Protein AF-A0A933ADY0-F1 (afdb_monomer)

Radius of gyration: 24.08 Å; Cα contacts (8 Å, |Δi|>4): 41; chains: 1; bounding box: 52×37×57 Å

pLDDT: mean 76.68, std 15.06, range [37.03, 93.44]

Structure (mmCIF, N/CA/C/O backbone):
data_AF-A0A933ADY0-F1
#
_entry.id   AF-A0A933ADY0-F1
#
loop_
_atom_site.group_PDB
_atom_site.id
_atom_site.type_symbol
_atom_site.label_atom_id
_atom_site.label_alt_id
_atom_site.label_comp_id
_atom_site.label_asym_id
_atom_site.label_entity_id
_atom_site.label_seq_id
_atom_site.pdbx_PDB_ins_code
_atom_site.Cartn_x
_atom_site.Cartn_y
_atom_site.Cartn_z
_atom_site.occupancy
_atom_site.B_iso_or_equiv
_atom_site.auth_seq_id
_atom_site.auth_comp_id
_atom_site.auth_asym_id
_atom_site.auth_atom_id
_atom_site.pdbx_PDB_model_num
ATOM 1 N N . MET A 1 1 ? 10.122 -12.419 -30.060 1.00 37.03 1 MET A N 1
ATOM 2 C CA . MET A 1 1 ? 9.036 -11.497 -30.477 1.00 37.03 1 MET A CA 1
ATOM 3 C C . MET A 1 1 ? 8.048 -11.321 -29.322 1.00 37.03 1 MET A C 1
ATOM 5 O O . MET A 1 1 ? 6.913 -11.754 -29.425 1.00 37.03 1 MET A O 1
ATOM 9 N N . VAL A 1 2 ? 8.481 -10.759 -28.189 1.00 47.88 2 VAL A N 1
ATOM 10 C CA . VAL A 1 2 ? 7.606 -10.457 -27.040 1.00 47.88 2 VAL A CA 1
ATOM 11 C C . VAL A 1 2 ? 8.2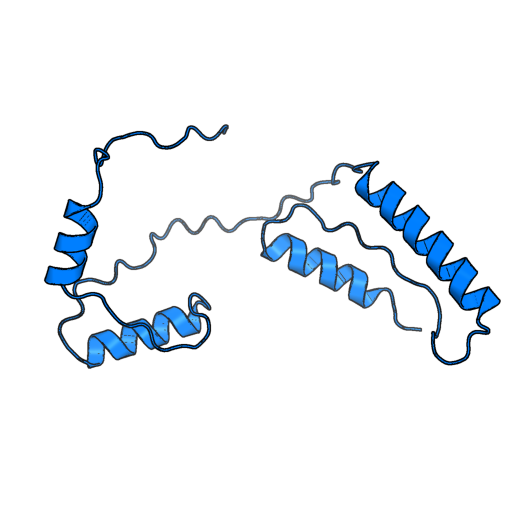38 -9.299 -26.264 1.00 47.88 2 VAL A C 1
ATOM 13 O O . VAL A 1 2 ? 9.201 -9.524 -25.547 1.00 47.88 2 VAL A O 1
ATOM 16 N N . THR A 1 3 ? 7.719 -8.079 -26.408 1.00 55.97 3 THR A N 1
ATOM 17 C CA . THR A 1 3 ? 8.064 -6.932 -25.530 1.00 55.97 3 THR A CA 1
ATOM 18 C C . THR A 1 3 ? 6.913 -5.933 -25.388 1.00 55.97 3 THR A C 1
ATOM 20 O O . THR A 1 3 ? 6.805 -5.250 -24.373 1.00 55.97 3 THR A O 1
ATOM 23 N N . GLU A 1 4 ? 5.990 -5.888 -26.348 1.00 62.16 4 GLU A N 1
ATOM 24 C CA . GLU A 1 4 ? 4.896 -4.911 -26.343 1.00 62.16 4 GLU A CA 1
ATOM 25 C C . GLU A 1 4 ? 3.824 -5.165 -25.274 1.00 62.16 4 GLU A C 1
ATOM 27 O O . GLU A 1 4 ? 3.217 -4.222 -24.768 1.00 62.16 4 GLU A O 1
ATOM 32 N N . THR A 1 5 ? 3.625 -6.422 -24.874 1.00 67.06 5 THR A N 1
ATOM 33 C CA . THR A 1 5 ? 2.595 -6.817 -23.902 1.00 67.06 5 THR A CA 1
ATOM 34 C C . THR A 1 5 ? 2.851 -6.231 -22.511 1.00 67.06 5 THR A C 1
ATOM 36 O O . THR A 1 5 ? 1.913 -5.871 -21.802 1.00 67.06 5 THR A O 1
ATOM 39 N N . PHE A 1 6 ? 4.122 -6.074 -22.122 1.00 73.94 6 PHE A N 1
ATOM 40 C CA . PHE A 1 6 ? 4.493 -5.487 -20.829 1.00 73.94 6 PHE A CA 1
ATOM 41 C C . PHE A 1 6 ? 4.138 -3.997 -20.761 1.00 73.94 6 PHE A C 1
ATOM 43 O O . PHE A 1 6 ? 3.709 -3.493 -19.724 1.00 73.94 6 PHE A O 1
ATOM 50 N N . ARG A 1 7 ? 4.235 -3.293 -21.896 1.00 77.44 7 ARG A N 1
ATOM 51 C CA . ARG A 1 7 ? 3.840 -1.885 -22.001 1.00 77.44 7 ARG A CA 1
ATOM 52 C C . ARG A 1 7 ? 2.345 -1.707 -21.732 1.00 77.44 7 ARG A C 1
ATOM 54 O O . ARG A 1 7 ? 1.954 -0.798 -21.004 1.00 77.44 7 ARG A O 1
ATOM 61 N N . GLU A 1 8 ? 1.506 -2.584 -22.279 1.00 76.69 8 GLU A N 1
ATOM 62 C CA . GLU A 1 8 ? 0.057 -2.546 -22.040 1.00 76.69 8 GLU A CA 1
ATOM 63 C C . GLU A 1 8 ? -0.308 -2.866 -20.584 1.00 76.69 8 GLU A C 1
ATOM 65 O O . GLU A 1 8 ? -1.189 -2.219 -20.005 1.00 76.69 8 GLU A O 1
ATOM 70 N N . GLN A 1 9 ? 0.404 -3.808 -19.960 1.00 78.12 9 GLN A N 1
ATOM 71 C CA . GLN A 1 9 ? 0.236 -4.128 -18.541 1.00 78.12 9 GLN A CA 1
ATOM 72 C C . GLN A 1 9 ? 0.617 -2.951 -17.640 1.00 78.12 9 GLN A C 1
ATOM 74 O O . GLN A 1 9 ? -0.167 -2.585 -16.765 1.00 78.12 9 GLN A O 1
ATOM 79 N N . ALA A 1 10 ? 1.761 -2.307 -17.886 1.00 77.56 10 ALA A N 1
ATOM 80 C CA . ALA A 1 10 ? 2.205 -1.148 -17.115 1.00 77.56 10 ALA A CA 1
ATOM 81 C C . ALA A 1 10 ? 1.171 -0.008 -17.144 1.00 77.56 10 ALA A C 1
ATOM 83 O O . ALA A 1 10 ? 0.854 0.583 -16.108 1.00 77.56 10 ALA A O 1
ATOM 84 N N . TYR A 1 11 ? 0.559 0.257 -18.304 1.00 78.44 11 TYR A N 1
ATOM 85 C CA . TYR A 1 11 ? -0.515 1.251 -18.413 1.00 78.44 11 TYR A CA 1
ATOM 86 C C . TYR A 1 11 ? -1.800 0.829 -17.703 1.00 78.44 11 TYR A C 1
ATOM 88 O O . TYR A 1 11 ? -2.445 1.658 -17.059 1.00 78.44 11 TYR A O 1
ATOM 96 N N . THR A 1 12 ? -2.165 -0.449 -17.793 1.00 77.38 12 THR A N 1
ATOM 97 C CA . THR A 1 12 ? -3.356 -0.983 -17.125 1.00 77.38 12 THR A CA 1
ATOM 98 C C . THR A 1 12 ? -3.228 -0.882 -15.605 1.00 77.38 12 THR A C 1
ATOM 100 O O . THR A 1 12 ? -4.153 -0.405 -14.950 1.00 77.38 12 THR A O 1
ATOM 103 N N . ILE A 1 13 ? -2.070 -1.256 -15.053 1.00 79.12 13 ILE A N 1
ATOM 104 C CA . ILE A 1 13 ? -1.782 -1.169 -13.617 1.00 79.12 13 ILE A CA 1
ATOM 105 C C . ILE A 1 13 ? -1.766 0.290 -13.162 1.00 79.12 13 ILE A C 1
ATOM 107 O O . ILE A 1 13 ? -2.446 0.610 -12.193 1.00 79.12 13 ILE A O 1
ATOM 111 N N . SER A 1 14 ? -1.068 1.176 -13.886 1.00 74.50 14 SER A N 1
ATOM 112 C CA . SER A 1 14 ? -1.006 2.615 -13.570 1.00 74.50 14 SER A CA 1
ATOM 113 C C . SER A 1 14 ? -2.398 3.215 -13.376 1.00 74.50 14 SER A C 1
ATOM 115 O O . SER A 1 14 ? -2.657 3.888 -12.382 1.00 74.50 14 SER A O 1
ATOM 117 N N . ARG A 1 15 ? -3.315 2.898 -14.297 1.00 71.75 15 ARG A N 1
ATOM 118 C CA . ARG A 1 15 ? -4.705 3.352 -14.238 1.00 71.75 15 ARG A CA 1
ATOM 119 C C . ARG A 1 15 ? -5.441 2.808 -13.011 1.00 71.75 15 ARG A C 1
ATOM 121 O O . ARG A 1 15 ? -6.163 3.561 -12.370 1.00 71.75 15 ARG A O 1
ATOM 128 N N . ASN A 1 16 ? -5.258 1.530 -12.679 1.00 70.31 16 ASN A N 1
ATOM 129 C CA . ASN A 1 16 ? -5.934 0.901 -11.539 1.00 70.31 16 ASN A CA 1
ATOM 130 C C . ASN A 1 16 ? -5.479 1.475 -10.186 1.00 70.31 16 ASN A C 1
ATOM 132 O O . ASN A 1 16 ? -6.260 1.472 -9.242 1.00 70.31 16 ASN A O 1
ATOM 136 N N . VAL A 1 17 ? -4.249 1.991 -10.090 1.00 76.94 17 VAL A N 1
ATOM 137 C CA . VAL A 1 17 ? -3.715 2.622 -8.867 1.00 76.94 17 VAL A CA 1
ATOM 138 C C . VAL A 1 17 ? -3.871 4.150 -8.845 1.00 76.94 17 VAL A C 1
ATOM 140 O O . VAL A 1 17 ? -3.266 4.818 -8.012 1.00 76.94 17 VAL A O 1
ATOM 143 N N . GLY A 1 18 ? -4.663 4.724 -9.760 1.00 70.06 18 GLY A N 1
ATOM 144 C CA . GLY A 1 18 ? -4.950 6.164 -9.792 1.00 70.06 18 GLY A CA 1
ATOM 145 C C . GLY A 1 18 ? -3.819 7.041 -10.343 1.00 70.06 18 GLY A C 1
ATOM 146 O O . GLY A 1 18 ? -3.865 8.261 -10.210 1.00 70.06 18 GLY A O 1
ATOM 147 N N . VAL A 1 19 ? -2.805 6.453 -10.985 1.00 72.94 19 VAL A N 1
ATOM 148 C CA . VAL A 1 19 ? -1.728 7.195 -11.65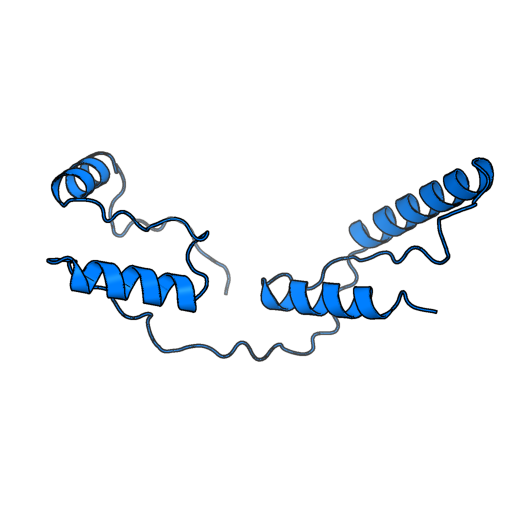2 1.00 72.94 19 VAL A CA 1
ATOM 149 C C . VAL A 1 19 ? -2.120 7.428 -13.111 1.00 72.94 19 VAL A C 1
ATOM 151 O O . VAL A 1 19 ? -2.352 6.477 -13.856 1.00 72.94 19 VAL A O 1
ATOM 154 N N . ALA A 1 20 ? -2.159 8.696 -13.541 1.00 62.47 20 ALA A N 1
ATOM 155 C CA . ALA A 1 20 ? -2.664 9.098 -14.860 1.00 62.47 20 ALA A CA 1
ATOM 156 C C . ALA A 1 20 ? -2.050 8.296 -16.029 1.00 62.47 20 ALA A C 1
ATOM 158 O O . ALA A 1 20 ? -2.779 7.857 -16.919 1.00 62.47 20 ALA A O 1
ATOM 159 N N . ARG A 1 21 ? -0.723 8.076 -16.012 1.00 68.62 21 ARG A N 1
ATOM 160 C CA . ARG A 1 21 ? 0.014 7.120 -16.865 1.00 68.62 21 ARG A CA 1
ATOM 161 C C . ARG A 1 21 ? 1.485 7.041 -16.427 1.00 68.62 21 ARG A C 1
ATOM 163 O O . ARG A 1 21 ? 2.116 8.085 -16.289 1.00 68.62 21 ARG A O 1
ATOM 170 N N . GLN A 1 22 ? 2.059 5.846 -16.263 1.00 74.38 22 GLN A N 1
ATOM 171 C CA . GLN A 1 22 ? 3.516 5.698 -16.109 1.00 74.38 22 GLN A CA 1
ATOM 172 C C . GLN A 1 22 ? 4.257 5.990 -17.423 1.00 74.38 22 GLN A C 1
ATOM 174 O O . GLN A 1 22 ? 3.806 5.594 -18.501 1.00 74.38 22 GLN A O 1
ATOM 179 N N . GLN A 1 23 ? 5.417 6.644 -17.326 1.00 75.81 23 GLN A N 1
ATOM 180 C CA . GLN A 1 23 ? 6.365 6.770 -18.435 1.00 75.81 23 GLN A CA 1
ATOM 181 C C . GLN A 1 23 ? 7.173 5.473 -18.525 1.00 75.81 23 GLN A C 1
ATOM 183 O O . GLN A 1 23 ? 7.851 5.098 -17.573 1.00 75.81 23 GLN A O 1
ATOM 188 N N . VAL A 1 24 ? 7.050 4.759 -19.644 1.00 77.69 24 VAL A N 1
ATOM 189 C CA . VAL A 1 24 ? 7.657 3.435 -19.840 1.00 77.69 24 VAL A CA 1
ATOM 190 C C . VAL A 1 24 ? 8.541 3.488 -21.074 1.00 77.69 24 VAL A C 1
ATOM 192 O O . VAL A 1 24 ? 8.055 3.810 -22.158 1.00 77.69 24 VAL A O 1
ATOM 195 N N . VAL A 1 25 ? 9.810 3.121 -20.910 1.00 79.75 25 VAL A N 1
ATOM 196 C CA . VAL A 1 25 ? 10.755 2.897 -22.007 1.00 79.75 25 VAL A CA 1
ATOM 197 C C . VAL A 1 25 ? 10.930 1.391 -22.160 1.00 79.75 25 VAL A C 1
ATOM 199 O O . VAL A 1 25 ? 11.236 0.693 -21.195 1.00 79.75 25 VAL A O 1
ATOM 202 N N . VAL A 1 26 ? 10.670 0.877 -23.361 1.00 80.50 26 VAL A N 1
ATOM 203 C CA . VAL A 1 26 ? 10.806 -0.550 -23.675 1.00 80.50 26 VAL A CA 1
ATOM 204 C C . VAL A 1 26 ? 12.178 -0.759 -24.291 1.00 80.50 26 VAL A C 1
ATOM 206 O O . VAL A 1 26 ? 12.472 -0.182 -25.335 1.00 80.50 26 VAL A O 1
ATOM 209 N N . LEU A 1 27 ? 13.008 -1.579 -23.649 1.00 76.50 27 LEU A N 1
ATOM 210 C CA . LEU A 1 27 ? 14.315 -1.939 -24.184 1.00 76.50 27 LEU A CA 1
ATOM 211 C C . LEU A 1 27 ? 14.129 -2.991 -25.294 1.00 76.50 27 LEU A C 1
ATOM 213 O O . LEU A 1 27 ?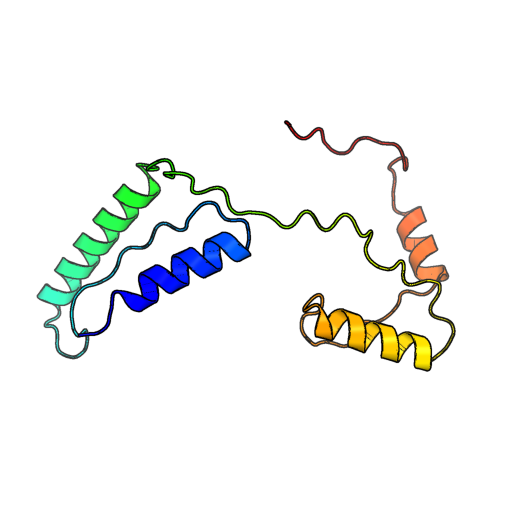 13.595 -4.067 -25.013 1.00 76.50 27 LEU A O 1
ATOM 217 N N . PRO A 1 28 ? 14.518 -2.709 -26.548 1.00 68.81 28 PRO A N 1
ATOM 218 C CA . PRO A 1 28 ? 14.370 -3.669 -27.629 1.00 68.81 28 PRO A CA 1
ATOM 219 C C . PRO A 1 28 ? 15.526 -4.681 -27.627 1.00 68.81 28 PRO A C 1
ATOM 221 O O . PRO A 1 28 ? 16.691 -4.301 -27.539 1.00 68.81 28 PRO A O 1
ATOM 224 N N . GLY A 1 29 ? 15.200 -5.962 -27.810 1.00 68.81 29 GLY A N 1
ATOM 225 C CA . GLY A 1 29 ? 16.168 -7.028 -28.090 1.00 68.81 29 GLY A CA 1
ATOM 226 C C . GLY A 1 29 ? 16.371 -8.040 -26.962 1.00 68.81 29 GLY A C 1
ATOM 227 O O . GLY A 1 29 ? 15.916 -7.860 -25.834 1.00 68.81 29 GLY A O 1
ATOM 228 N N . ASP A 1 30 ? 17.056 -9.132 -27.299 1.00 67.12 30 ASP A N 1
ATOM 229 C CA . ASP A 1 30 ? 17.417 -10.187 -26.357 1.00 67.12 30 ASP A CA 1
ATOM 230 C C . ASP A 1 30 ? 18.733 -9.795 -25.666 1.00 67.12 30 ASP A C 1
ATOM 232 O O . ASP A 1 30 ? 19.794 -9.783 -26.284 1.00 67.12 30 ASP A O 1
ATOM 236 N N . PHE A 1 31 ? 18.646 -9.442 -24.380 1.00 65.69 31 PHE A N 1
ATOM 237 C CA . PHE A 1 31 ? 19.779 -9.052 -23.534 1.00 65.69 31 PHE A CA 1
ATOM 238 C C . PHE A 1 31 ? 20.872 -10.119 -23.320 1.00 65.69 31 PHE A C 1
ATOM 240 O O . PHE A 1 31 ? 22.036 -9.733 -23.160 1.00 65.69 31 PHE A O 1
ATOM 247 N N . PRO A 1 32 ? 20.587 -11.441 -23.262 1.00 58.66 32 PRO A N 1
ATOM 248 C CA . PRO A 1 32 ? 21.681 -12.389 -23.134 1.00 58.66 32 PRO A CA 1
ATOM 249 C C . PRO A 1 32 ? 22.531 -12.290 -24.409 1.00 58.66 32 PRO A C 1
ATOM 251 O O . PRO A 1 32 ? 21.990 -12.321 -25.506 1.00 58.66 32 PRO A O 1
ATOM 254 N N . TYR A 1 33 ? 23.852 -12.165 -24.258 1.00 77.12 33 TYR A N 1
ATOM 255 C CA . TYR A 1 33 ? 24.872 -12.172 -25.327 1.00 77.12 33 TYR A CA 1
ATOM 256 C C . TYR A 1 33 ? 25.290 -10.834 -25.968 1.00 77.12 33 TYR A C 1
ATOM 258 O O . TYR A 1 33 ? 26.054 -10.862 -26.935 1.00 77.12 33 TYR A O 1
ATOM 266 N N . TRP A 1 34 ? 24.903 -9.667 -25.445 1.00 82.50 34 TRP A N 1
ATOM 267 C CA . TRP A 1 34 ? 25.473 -8.404 -25.944 1.00 82.50 34 TRP A CA 1
ATOM 268 C C . TRP A 1 34 ? 26.939 -8.208 -25.515 1.00 82.50 34 TRP A C 1
ATOM 270 O O . TRP A 1 34 ? 27.257 -8.379 -24.334 1.00 82.50 34 TRP A O 1
ATOM 280 N N . PRO A 1 35 ? 27.841 -7.798 -26.430 1.00 89.19 35 PRO A N 1
ATOM 281 C CA . PRO A 1 35 ? 29.148 -7.258 -26.066 1.00 89.19 35 PRO A CA 1
ATOM 282 C C . PRO A 1 35 ? 29.007 -6.036 -25.146 1.00 89.19 35 PRO A C 1
ATOM 284 O O . PRO A 1 35 ? 28.050 -5.270 -25.270 1.00 89.19 35 PRO A O 1
ATOM 287 N N . GLU A 1 36 ? 29.977 -5.813 -24.252 1.00 86.00 36 GLU A N 1
ATOM 288 C CA . GLU A 1 36 ? 29.907 -4.735 -23.247 1.00 86.00 36 GLU A CA 1
ATOM 289 C C . GLU A 1 36 ? 29.692 -3.350 -23.877 1.00 86.00 36 GLU A C 1
ATOM 291 O O . GLU A 1 36 ? 28.894 -2.556 -23.383 1.00 86.00 36 GLU A O 1
ATOM 296 N N . GLU A 1 37 ? 30.364 -3.073 -24.995 1.00 88.81 37 GLU A N 1
ATOM 297 C CA . GLU A 1 37 ? 30.235 -1.809 -25.723 1.00 88.81 37 GLU A CA 1
ATOM 298 C C . GLU A 1 37 ? 28.800 -1.583 -26.222 1.00 88.81 37 GLU A C 1
ATOM 300 O O . GLU A 1 37 ? 28.236 -0.503 -26.040 1.00 88.81 37 GLU A O 1
ATOM 305 N N . GLN A 1 38 ? 28.172 -2.630 -26.763 1.00 84.31 38 GLN A N 1
ATOM 306 C CA . GLN A 1 38 ? 26.785 -2.582 -27.217 1.00 84.31 38 GLN A CA 1
ATOM 307 C C . GLN A 1 38 ? 25.829 -2.383 -26.037 1.00 84.31 38 GLN A C 1
ATOM 309 O O . GLN A 1 38 ? 24.954 -1.521 -26.095 1.00 84.31 38 GLN A O 1
ATOM 314 N N . ALA A 1 39 ? 26.017 -3.125 -24.942 1.00 85.62 39 ALA A N 1
ATOM 315 C CA . ALA A 1 39 ? 25.193 -2.983 -23.744 1.00 85.62 39 ALA A CA 1
ATOM 316 C C . ALA A 1 39 ? 25.295 -1.575 -23.137 1.00 85.62 39 ALA A C 1
ATOM 318 O O . ALA A 1 39 ? 24.285 -0.995 -22.734 1.00 85.62 39 ALA A O 1
ATOM 319 N N . ARG A 1 40 ? 26.500 -0.994 -23.118 1.00 87.50 40 ARG A N 1
ATOM 320 C CA . ARG A 1 40 ? 26.752 0.361 -22.618 1.00 87.50 40 ARG A CA 1
ATOM 321 C C . ARG A 1 40 ? 26.087 1.426 -23.486 1.00 87.50 40 ARG A C 1
ATOM 323 O O . ARG A 1 40 ? 25.451 2.323 -22.935 1.00 87.50 40 ARG A O 1
ATOM 330 N N . ALA A 1 41 ? 26.181 1.302 -24.809 1.00 87.94 41 ALA A N 1
ATOM 331 C CA . ALA A 1 41 ? 25.526 2.217 -25.742 1.00 87.94 41 ALA A CA 1
ATOM 332 C C . ALA A 1 41 ? 23.994 2.180 -25.591 1.00 87.94 41 ALA A C 1
ATOM 334 O O . ALA A 1 41 ? 23.347 3.224 -25.510 1.00 87.94 41 ALA A O 1
ATOM 335 N N . TYR A 1 42 ? 23.414 0.983 -25.462 1.00 85.31 42 TYR A N 1
ATOM 336 C CA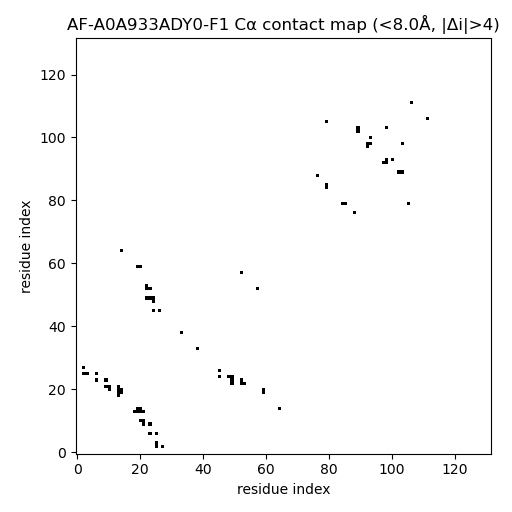 . TYR A 1 42 ? 21.977 0.823 -25.227 1.00 85.31 42 TYR A CA 1
ATOM 337 C C . TYR A 1 42 ? 21.530 1.362 -23.866 1.00 85.31 42 TYR A C 1
ATOM 339 O O . TYR A 1 42 ? 20.463 1.965 -23.773 1.00 85.31 42 TYR A O 1
ATOM 347 N N . ALA A 1 43 ? 22.332 1.177 -22.815 1.00 87.00 43 ALA A N 1
ATOM 348 C CA . ALA A 1 43 ? 22.038 1.738 -21.501 1.00 87.00 43 ALA A CA 1
ATOM 349 C C . ALA A 1 43 ? 22.047 3.274 -21.526 1.00 87.00 43 ALA A C 1
ATOM 351 O O . ALA A 1 43 ? 21.155 3.894 -20.953 1.00 87.00 43 ALA A O 1
ATOM 352 N N . GLN A 1 44 ? 23.013 3.888 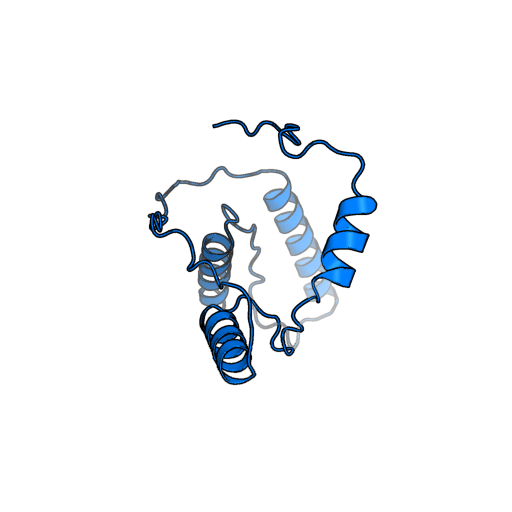-22.218 1.00 90.69 44 GLN A N 1
ATOM 353 C CA . GLN A 1 44 ? 23.053 5.342 -22.398 1.00 90.69 44 GLN A CA 1
ATOM 354 C C . GLN A 1 44 ? 21.819 5.851 -23.140 1.00 90.69 44 GLN A C 1
ATOM 356 O O . GLN A 1 44 ? 21.139 6.742 -22.636 1.00 90.69 44 GLN A O 1
ATOM 361 N N . TRP A 1 45 ? 21.467 5.220 -24.262 1.00 91.44 45 TRP A N 1
ATOM 362 C CA . TRP A 1 45 ? 20.245 5.547 -24.997 1.00 91.44 45 TRP A CA 1
ATOM 363 C C . TRP A 1 45 ? 18.984 5.420 -24.124 1.00 91.44 45 TRP A C 1
ATOM 365 O O . TRP A 1 45 ? 18.151 6.323 -24.103 1.00 91.44 45 TRP A O 1
ATOM 375 N N . ALA A 1 46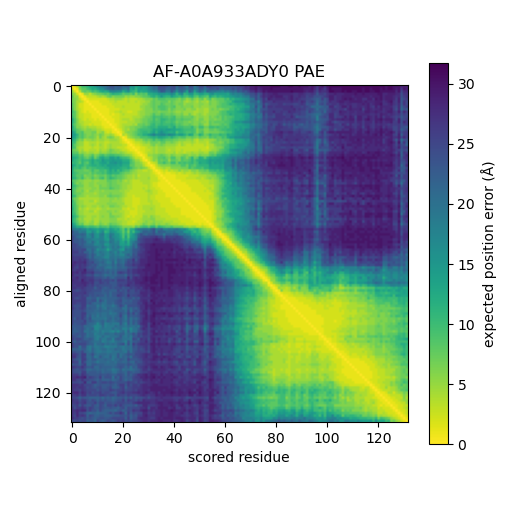 ? 18.850 4.333 -23.356 1.00 87.75 46 ALA A N 1
ATOM 376 C CA . ALA A 1 46 ? 17.687 4.120 -22.496 1.00 87.75 46 ALA A CA 1
ATOM 377 C C . ALA A 1 46 ? 17.567 5.199 -21.407 1.00 87.75 46 ALA A C 1
ATOM 379 O O . ALA A 1 46 ? 16.462 5.641 -21.094 1.00 87.75 46 ALA A O 1
ATOM 380 N N . VAL A 1 47 ? 18.693 5.643 -20.838 1.00 90.38 47 VAL A N 1
ATOM 381 C CA . VAL A 1 47 ? 18.725 6.739 -19.857 1.00 90.38 47 VAL A CA 1
ATOM 382 C C . VAL A 1 47 ? 18.323 8.071 -20.494 1.00 90.38 47 VAL A C 1
ATOM 384 O O . VAL A 1 47 ? 17.582 8.838 -19.876 1.00 90.38 47 VAL A O 1
ATOM 387 N N . GLU A 1 48 ? 18.766 8.350 -21.718 1.00 89.81 48 GLU A N 1
ATOM 388 C CA . GLU A 1 48 ? 18.360 9.548 -22.460 1.00 89.81 48 GLU A CA 1
ATOM 389 C C . GLU A 1 48 ? 16.856 9.544 -22.766 1.00 89.81 48 GLU A C 1
ATOM 391 O O . GLU A 1 48 ? 16.175 10.530 -22.478 1.00 89.81 48 GLU A O 1
ATOM 396 N N . GLU A 1 49 ? 16.314 8.425 -23.251 1.00 85.31 49 GLU A N 1
ATOM 397 C CA . GLU A 1 49 ? 14.874 8.251 -23.489 1.00 85.31 49 GLU A CA 1
ATOM 398 C C . GLU A 1 49 ? 14.055 8.403 -22.202 1.00 85.31 49 GLU A C 1
ATOM 400 O O . GLU A 1 49 ? 13.054 9.120 -22.178 1.00 85.31 49 GLU A O 1
ATOM 405 N N . LEU A 1 50 ? 14.500 7.794 -21.096 1.00 86.25 50 LEU A N 1
ATOM 406 C CA . LEU A 1 50 ? 13.855 7.951 -19.789 1.00 86.25 50 LEU A CA 1
ATOM 407 C C . LEU A 1 50 ? 13.868 9.413 -19.338 1.00 86.25 50 LEU A C 1
ATOM 409 O O . LEU A 1 50 ? 12.856 9.921 -18.860 1.00 86.25 50 LEU A O 1
ATOM 413 N N . THR A 1 51 ? 14.993 10.104 -19.517 1.00 88.81 51 THR A N 1
ATOM 414 C CA . THR A 1 51 ? 15.130 11.518 -19.151 1.00 88.81 51 THR A CA 1
ATOM 415 C C . THR A 1 51 ? 14.172 12.376 -19.970 1.00 88.81 51 THR A C 1
ATOM 417 O O . THR A 1 51 ? 13.474 13.217 -19.405 1.00 88.81 51 THR A O 1
ATOM 420 N N . GLN A 1 52 ? 14.061 12.142 -21.280 1.00 85.12 52 GLN A N 1
ATOM 421 C CA . GLN A 1 52 ? 13.111 12.858 -22.135 1.00 85.12 52 GLN A CA 1
ATOM 422 C C . GLN A 1 52 ? 11.660 12.562 -21.749 1.00 85.12 52 GLN A C 1
ATOM 424 O O . GLN A 1 52 ? 10.874 13.494 -21.593 1.00 85.12 52 GLN A O 1
ATOM 429 N N . ALA A 1 53 ? 11.309 11.297 -21.516 1.00 80.38 53 ALA A N 1
ATOM 430 C CA . ALA A 1 53 ? 9.957 10.904 -21.129 1.00 80.38 53 ALA A CA 1
ATOM 431 C C . ALA A 1 53 ? 9.531 11.492 -19.771 1.00 80.38 53 ALA A C 1
ATOM 433 O O . ALA A 1 53 ? 8.372 11.867 -19.592 1.00 80.38 53 ALA A O 1
ATOM 434 N N . LEU A 1 54 ? 10.463 11.599 -18.817 1.00 81.94 54 LEU A N 1
ATOM 435 C CA . LEU A 1 54 ? 10.212 12.191 -17.500 1.00 81.94 54 LEU A CA 1
ATOM 436 C C . LEU A 1 54 ? 10.156 13.725 -17.528 1.00 81.94 54 LEU A C 1
ATOM 438 O O . LEU A 1 54 ? 9.456 14.318 -16.710 1.00 81.94 54 LEU A O 1
ATOM 442 N N . THR A 1 55 ? 10.880 14.372 -18.445 1.00 85.38 55 THR A N 1
ATOM 443 C CA . THR A 1 55 ? 10.981 15.843 -18.504 1.00 85.38 55 THR A CA 1
ATOM 444 C C . THR A 1 55 ? 9.969 16.479 -19.449 1.00 85.38 55 THR A C 1
ATOM 446 O O . THR A 1 55 ? 9.456 17.561 -19.171 1.00 85.38 55 THR A O 1
ATOM 449 N N . GLN A 1 56 ? 9.631 15.807 -20.546 1.00 73.69 56 GLN A N 1
ATOM 450 C CA . GLN A 1 56 ? 8.624 16.244 -21.503 1.00 73.69 56 GLN A CA 1
ATOM 451 C C . GLN A 1 56 ? 7.329 15.483 -21.227 1.00 73.69 56 GLN A C 1
ATOM 453 O O . GLN A 1 56 ? 6.964 14.563 -21.959 1.00 73.69 56 GLN A O 1
ATOM 458 N N . MET A 1 57 ? 6.635 15.856 -20.142 1.00 59.50 57 MET A N 1
ATOM 459 C CA . MET A 1 57 ? 5.306 15.323 -19.825 1.00 59.50 57 MET A CA 1
ATOM 460 C C . MET A 1 57 ? 4.390 15.483 -21.042 1.00 59.50 57 MET A C 1
ATOM 462 O O . MET A 1 57 ? 3.867 16.564 -21.310 1.00 59.50 57 MET A O 1
ATOM 466 N N . LYS A 1 58 ? 4.178 14.398 -21.787 1.00 58.69 58 LYS A N 1
ATOM 467 C CA . LYS A 1 58 ? 3.179 14.355 -22.850 1.00 58.69 58 LYS A CA 1
ATOM 468 C C . LYS A 1 58 ? 1.815 14.216 -22.164 1.00 58.69 58 LYS A C 1
ATOM 470 O O . LYS A 1 58 ? 1.592 13.187 -21.519 1.00 58.69 58 LYS A O 1
ATOM 475 N N . PRO A 1 59 ? 0.927 15.227 -22.226 1.00 52.12 59 PRO A N 1
ATOM 476 C CA . PRO A 1 59 ? -0.364 15.140 -21.561 1.00 52.12 59 PRO A CA 1
ATOM 477 C C . PRO A 1 59 ? -1.167 13.967 -22.144 1.00 52.12 59 PRO A C 1
ATOM 479 O O . PRO A 1 59 ? -1.028 13.650 -23.333 1.00 52.12 59 PRO A O 1
ATOM 482 N N . PRO A 1 60 ? -1.974 13.278 -21.323 1.00 54.12 60 PRO A N 1
ATOM 483 C CA . PRO A 1 60 ? -2.692 12.105 -21.779 1.00 54.12 60 PRO A CA 1
ATOM 484 C C . PRO A 1 60 ? -3.755 12.507 -22.805 1.00 54.12 60 PRO A C 1
ATOM 486 O O . PRO A 1 60 ? -4.471 13.487 -22.624 1.00 54.12 60 PRO A O 1
ATOM 489 N N . VAL A 1 61 ? -3.919 11.703 -23.860 1.00 52.62 61 VAL A N 1
ATOM 490 C CA . VAL A 1 61 ? -5.203 11.653 -24.568 1.00 52.62 61 VAL A CA 1
ATOM 491 C C . VAL A 1 61 ? -6.135 10.870 -23.654 1.00 52.62 61 VAL A C 1
ATOM 493 O O . VAL A 1 61 ? -6.088 9.638 -23.603 1.00 52.62 61 VAL A O 1
ATOM 496 N N . GLU A 1 62 ? -6.904 11.599 -22.855 1.00 48.69 62 GLU A N 1
ATOM 497 C CA . GLU A 1 62 ? -7.869 11.030 -21.928 1.00 48.69 62 GLU A CA 1
ATOM 498 C C . GLU A 1 62 ? -8.889 10.180 -22.691 1.00 48.69 62 GLU A C 1
ATOM 500 O O . GLU A 1 62 ? -9.738 10.680 -23.428 1.00 48.69 62 GLU A O 1
ATOM 505 N N . LYS A 1 63 ? -8.863 8.868 -22.468 1.00 48.72 63 LYS A N 1
ATOM 506 C CA . LYS A 1 63 ? -10.113 8.117 -22.449 1.00 48.72 63 LYS A CA 1
ATOM 507 C C . LYS A 1 63 ? -10.522 8.074 -20.993 1.00 48.72 63 LYS A C 1
ATOM 509 O O . LYS A 1 63 ? -9.861 7.386 -20.217 1.00 48.72 63 LYS A O 1
ATOM 514 N N . LYS A 1 64 ? -11.554 8.855 -20.644 1.00 39.69 64 LYS A N 1
ATOM 515 C CA . LYS A 1 64 ? -12.172 8.865 -19.313 1.00 39.69 64 LYS A CA 1
ATOM 516 C C . LYS A 1 64 ? -12.264 7.430 -18.810 1.00 39.69 64 LYS A C 1
ATOM 518 O O . LYS A 1 64 ? -13.000 6.618 -19.371 1.00 39.69 64 LYS A O 1
ATOM 523 N N . ALA A 1 65 ? -11.477 7.120 -17.785 1.00 45.84 65 ALA A N 1
ATOM 524 C CA . ALA A 1 65 ? -11.747 5.951 -16.984 1.00 45.84 65 ALA A CA 1
ATOM 525 C C . ALA A 1 65 ? -13.120 6.200 -16.362 1.00 45.84 65 ALA A C 1
ATOM 527 O O . ALA A 1 65 ? -13.331 7.220 -15.706 1.00 45.84 65 ALA A O 1
ATOM 528 N N . VAL A 1 66 ? -14.065 5.305 -16.633 1.00 40.06 66 VAL A N 1
ATOM 529 C CA . VAL A 1 66 ? -15.275 5.212 -15.828 1.00 40.06 66 VAL A CA 1
ATOM 530 C C . VAL A 1 66 ? -14.788 4.714 -14.475 1.00 40.06 66 VAL A C 1
ATOM 532 O O . VAL A 1 66 ? -14.566 3.523 -14.284 1.00 40.06 66 VAL A O 1
ATOM 535 N N . VAL A 1 67 ? -14.479 5.652 -13.584 1.00 44.66 67 VAL A N 1
ATOM 536 C CA . VAL A 1 67 ? -14.402 5.357 -12.162 1.00 44.66 67 VAL A CA 1
ATOM 537 C C . VAL A 1 67 ? -15.839 5.026 -11.796 1.00 44.66 67 VAL A C 1
ATOM 539 O O . VAL A 1 67 ? -16.700 5.902 -11.854 1.00 44.66 67 VAL A O 1
ATOM 542 N N . GLU A 1 68 ? -16.125 3.751 -11.543 1.00 45.62 68 GLU A N 1
ATOM 543 C CA . GLU A 1 68 ? -17.384 3.377 -10.913 1.00 45.62 68 GLU A CA 1
ATOM 544 C C . GLU A 1 68 ? -17.392 4.050 -9.544 1.00 45.62 68 GLU A C 1
ATOM 546 O O . GLU A 1 68 ? -16.714 3.629 -8.604 1.00 45.62 68 GLU A O 1
ATOM 551 N N . GLU A 1 69 ? -18.091 5.179 -9.478 1.00 41.69 69 GLU A N 1
ATOM 552 C CA . GLU A 1 69 ? -18.333 5.924 -8.261 1.00 41.69 69 GLU A CA 1
ATOM 553 C C . GLU A 1 69 ? -19.150 5.008 -7.353 1.00 41.69 69 GLU A C 1
ATOM 555 O O . GLU A 1 69 ? -20.368 4.886 -7.469 1.00 41.69 69 GLU A O 1
ATOM 560 N N . THR A 1 70 ? -18.449 4.266 -6.498 1.00 41.59 70 THR A N 1
ATOM 561 C CA . THR A 1 70 ? -19.088 3.390 -5.526 1.00 41.59 70 THR A CA 1
ATOM 562 C C . THR A 1 70 ? -19.729 4.310 -4.493 1.00 41.59 70 THR A C 1
ATOM 564 O O . THR A 1 70 ? -19.075 4.772 -3.564 1.00 41.59 70 THR A O 1
ATOM 567 N N . THR A 1 71 ? -21.006 4.645 -4.698 1.00 46.78 71 THR A N 1
ATOM 568 C CA . THR A 1 71 ? -21.800 5.498 -3.793 1.00 46.78 71 THR A CA 1
ATOM 569 C C . THR A 1 71 ? -22.101 4.792 -2.467 1.00 46.78 71 THR A C 1
ATOM 571 O O . THR A 1 71 ? -22.589 5.402 -1.515 1.00 46.78 71 THR A O 1
ATOM 574 N N . GLU A 1 72 ? -21.818 3.494 -2.385 1.00 50.88 72 GLU A N 1
ATOM 575 C CA . GLU A 1 72 ? -21.976 2.722 -1.166 1.00 50.88 72 GLU A CA 1
ATOM 576 C C . GLU A 1 72 ? -20.849 3.064 -0.193 1.00 50.88 72 GLU A C 1
ATOM 578 O O . GLU A 1 72 ? -19.685 2.713 -0.395 1.00 50.88 72 GLU A O 1
ATOM 583 N N . LEU A 1 73 ? -21.217 3.757 0.889 1.00 51.31 73 LEU A N 1
ATOM 584 C CA . LEU A 1 73 ? -20.349 3.903 2.049 1.00 51.31 73 LEU A CA 1
ATOM 585 C C . LEU A 1 73 ? -19.825 2.513 2.432 1.00 51.31 73 LEU A C 1
ATOM 587 O O . LEU A 1 73 ? -20.633 1.584 2.551 1.00 51.31 73 LEU A O 1
ATOM 591 N N . PRO A 1 74 ? -18.505 2.353 2.649 1.00 56.09 74 PRO A N 1
ATOM 592 C CA . PRO A 1 74 ? -17.971 1.076 3.077 1.00 56.09 74 PRO A CA 1
ATOM 593 C C . PRO A 1 74 ? -18.716 0.637 4.342 1.00 56.09 74 PRO A C 1
ATOM 595 O O . PRO A 1 74 ? -19.045 1.486 5.184 1.00 56.09 74 PRO A O 1
ATOM 598 N N . PRO A 1 75 ? -19.021 -0.664 4.478 1.00 60.50 75 PRO A N 1
ATOM 599 C CA . PRO A 1 75 ? -19.750 -1.163 5.630 1.00 60.50 75 PRO A CA 1
ATOM 600 C C . PRO A 1 75 ? -19.033 -0.703 6.899 1.00 60.50 75 PRO A C 1
ATOM 602 O O . PRO A 1 75 ? -17.855 -0.999 7.110 1.00 60.50 75 PRO A O 1
ATOM 605 N N . ARG A 1 76 ? -19.737 0.069 7.734 1.00 60.53 76 ARG A N 1
ATOM 606 C CA . ARG A 1 76 ? -19.225 0.461 9.045 1.00 60.53 76 ARG A CA 1
ATOM 607 C C . ARG A 1 76 ? -19.167 -0.797 9.895 1.00 60.53 76 ARG A C 1
ATOM 609 O O . ARG A 1 76 ? -20.191 -1.264 10.387 1.00 60.53 76 ARG A O 1
ATOM 616 N N . VAL A 1 77 ? -17.971 -1.353 10.038 1.00 60.75 77 VAL A N 1
ATOM 617 C CA . VAL A 1 77 ? -17.711 -2.400 11.019 1.00 60.75 77 VAL A CA 1
ATOM 618 C C . VAL A 1 77 ? -17.944 -1.774 12.395 1.00 60.75 77 VAL A C 1
ATOM 620 O O . VAL A 1 77 ? -17.269 -0.814 12.765 1.00 60.75 77 VAL A O 1
ATOM 623 N N . GLY A 1 78 ? -18.975 -2.248 13.096 1.00 65.50 78 GLY A N 1
ATOM 624 C CA . GLY A 1 78 ? -19.303 -1.809 14.451 1.00 65.50 78 GLY A CA 1
ATOM 625 C C . GLY A 1 78 ? -18.263 -2.265 15.478 1.00 65.50 78 GLY A C 1
ATOM 626 O O . GLY A 1 78 ? -17.179 -2.734 15.133 1.00 65.50 78 GLY A O 1
ATOM 627 N N . LEU A 1 79 ? -18.599 -2.140 16.762 1.00 64.38 79 LEU A N 1
ATOM 628 C CA . LEU A 1 79 ? -17.755 -2.642 17.844 1.00 64.38 79 LEU A CA 1
ATOM 629 C C . LEU A 1 79 ? -17.581 -4.165 17.698 1.00 64.38 79 LEU A C 1
ATOM 631 O O . LEU A 1 79 ? -18.565 -4.902 17.717 1.00 64.38 79 LEU A O 1
ATOM 635 N N . ILE A 1 80 ? -16.342 -4.634 17.551 1.00 76.69 80 ILE A N 1
ATOM 636 C CA . ILE A 1 80 ? -16.027 -6.068 17.492 1.00 76.69 80 ILE A CA 1
ATOM 637 C C . ILE A 1 80 ? -16.081 -6.597 18.923 1.00 76.69 80 ILE A C 1
ATOM 639 O O . ILE A 1 80 ? -15.250 -6.233 19.755 1.00 76.69 80 ILE A O 1
ATOM 643 N N . SER A 1 81 ? -17.103 -7.399 19.218 1.00 75.88 81 SER A N 1
ATOM 644 C CA . SER A 1 81 ? -17.440 -7.808 20.589 1.00 75.88 81 SER A CA 1
ATOM 645 C C . SER A 1 81 ? -17.108 -9.269 20.900 1.00 75.88 81 SER A C 1
ATOM 647 O O . SER A 1 81 ? -16.995 -9.645 22.066 1.00 75.88 81 SER A O 1
ATOM 649 N N . ASN A 1 82 ? -16.930 -10.090 19.865 1.00 82.12 82 ASN A N 1
ATOM 650 C CA . ASN A 1 82 ? -16.641 -11.517 19.953 1.00 82.12 82 ASN A CA 1
ATOM 651 C C . ASN A 1 82 ? -15.648 -11.943 18.853 1.00 82.12 82 ASN A C 1
ATOM 653 O O . ASN A 1 82 ? -15.190 -11.127 18.047 1.00 82.12 82 ASN A O 1
ATOM 657 N N . ILE A 1 83 ? -15.286 -13.225 18.856 1.00 83.31 83 ILE A N 1
ATOM 658 C CA . ILE A 1 83 ? -14.300 -13.793 17.933 1.00 83.31 83 ILE A CA 1
ATOM 659 C C . ILE A 1 83 ? -14.876 -13.961 16.522 1.00 83.31 83 ILE A C 1
ATOM 661 O O . ILE A 1 83 ? -14.169 -13.748 15.544 1.00 83.31 83 ILE A O 1
ATOM 665 N N . GLU A 1 84 ? -16.169 -14.243 16.396 1.00 86.06 84 GLU A N 1
ATOM 666 C CA . GLU A 1 84 ? -16.835 -14.410 15.105 1.00 86.06 84 GLU A CA 1
ATOM 667 C C . GLU A 1 84 ? -16.896 -13.092 14.317 1.00 86.06 84 GLU A C 1
ATOM 669 O O . GLU A 1 84 ? -16.762 -13.072 13.092 1.00 86.06 84 GLU A O 1
ATOM 674 N N . ASP A 1 85 ? -17.077 -11.971 15.014 1.00 85.50 85 ASP A N 1
ATOM 675 C CA . ASP A 1 85 ? -17.014 -10.628 14.444 1.00 85.50 85 ASP A CA 1
ATOM 676 C C . ASP A 1 85 ? -15.596 -10.312 13.960 1.00 85.50 85 ASP A C 1
ATOM 678 O O . ASP A 1 85 ? -15.431 -9.734 12.884 1.00 85.50 85 ASP A O 1
ATOM 682 N N . LEU A 1 86 ? -14.573 -10.739 14.709 1.00 87.25 86 LEU A N 1
ATOM 683 C CA . LEU A 1 86 ? -13.183 -10.598 14.289 1.00 87.25 86 LEU A CA 1
ATOM 684 C C . LEU A 1 86 ? -12.925 -11.384 12.997 1.00 87.25 86 LEU A C 1
ATOM 686 O O . LEU A 1 86 ? -12.401 -10.809 12.045 1.00 87.25 86 LEU A O 1
ATOM 690 N N . ASP A 1 87 ? -13.358 -12.643 12.916 1.00 89.50 87 ASP A N 1
ATOM 691 C CA . ASP A 1 87 ? -13.182 -13.484 11.725 1.00 89.50 87 ASP A CA 1
ATOM 692 C C . ASP A 1 87 ? -13.855 -12.883 10.482 1.00 89.50 87 ASP A C 1
ATOM 694 O O . ASP A 1 87 ? -13.267 -12.858 9.395 1.00 89.50 87 ASP A O 1
ATOM 698 N N . ARG A 1 88 ? -15.065 -12.323 10.632 1.00 88.00 88 ARG A N 1
ATOM 699 C CA . ARG A 1 88 ? -15.757 -11.614 9.540 1.00 88.00 88 ARG A CA 1
ATOM 700 C C . ARG A 1 88 ? -14.961 -10.413 9.042 1.00 88.00 88 ARG A C 1
ATOM 702 O O . ARG A 1 88 ? -14.906 -10.178 7.836 1.00 88.00 88 ARG A O 1
ATOM 709 N N . VAL A 1 89 ? -14.351 -9.658 9.951 1.00 87.06 89 VAL A N 1
ATOM 710 C CA . VAL A 1 89 ? -13.542 -8.480 9.613 1.00 87.06 89 VAL A CA 1
ATOM 711 C C . VAL A 1 89 ? -12.263 -8.885 8.897 1.00 87.06 89 VAL A C 1
ATOM 713 O O . VAL A 1 89 ? -11.954 -8.304 7.858 1.00 87.06 89 VAL A O 1
ATOM 716 N N . GLN A 1 90 ? -11.572 -9.921 9.378 1.00 90.19 90 GLN A N 1
ATOM 717 C CA . GLN A 1 90 ? -10.400 -10.469 8.690 1.00 90.19 90 GLN A CA 1
ATOM 718 C C . GLN A 1 90 ? -10.756 -10.891 7.257 1.00 90.19 90 GLN A C 1
ATOM 720 O O . GLN A 1 90 ? -10.087 -10.487 6.305 1.00 90.19 90 GLN A O 1
ATOM 725 N N . ALA A 1 91 ? -11.843 -11.653 7.087 1.00 90.56 91 ALA A N 1
ATOM 726 C CA . ALA A 1 91 ? -12.280 -12.141 5.781 1.00 90.56 91 ALA A CA 1
ATOM 727 C C . ALA A 1 91 ? -12.673 -11.000 4.829 1.00 90.56 91 ALA A C 1
ATOM 729 O O . ALA A 1 91 ? -12.279 -11.010 3.662 1.00 90.56 91 ALA A O 1
ATOM 730 N N . LEU A 1 92 ? -13.408 -9.997 5.323 1.00 88.38 92 LEU A N 1
ATOM 731 C CA . LEU A 1 92 ? -13.819 -8.834 4.537 1.00 88.38 92 LEU A CA 1
ATOM 732 C C . LEU A 1 92 ? -12.608 -8.044 4.029 1.00 88.38 92 LEU A C 1
ATOM 734 O O . LEU A 1 92 ? -12.523 -7.726 2.842 1.00 88.38 92 LEU A O 1
ATOM 738 N N . PHE A 1 93 ? -11.663 -7.738 4.917 1.00 90.00 93 PHE A N 1
ATOM 739 C CA . PHE A 1 93 ? -10.482 -6.956 4.561 1.00 90.00 93 PHE A CA 1
ATOM 740 C C . PHE A 1 93 ? -9.558 -7.732 3.622 1.00 90.00 93 PHE A C 1
ATOM 742 O O . PHE A 1 93 ? -9.013 -7.143 2.688 1.00 90.00 93 PHE A O 1
ATOM 749 N N . ALA A 1 94 ? -9.424 -9.047 3.814 1.00 90.50 94 ALA A N 1
ATOM 750 C CA . ALA A 1 94 ? -8.679 -9.906 2.900 1.00 90.50 94 ALA A CA 1
ATOM 751 C C . ALA A 1 94 ? -9.329 -9.946 1.506 1.00 90.50 94 ALA A C 1
ATOM 753 O O . ALA A 1 94 ? -8.644 -9.743 0.505 1.00 90.50 94 ALA A O 1
ATOM 754 N N . GLN A 1 95 ? -10.654 -10.127 1.426 1.00 90.50 95 GLN A N 1
ATOM 755 C CA . GLN A 1 95 ? -11.389 -10.157 0.156 1.00 90.50 95 GLN A CA 1
ATOM 756 C C . GLN A 1 95 ? -11.260 -8.841 -0.620 1.00 90.50 95 GLN A C 1
ATOM 758 O O . GLN A 1 95 ? -11.153 -8.851 -1.845 1.00 90.50 95 GLN A O 1
ATOM 763 N N . LYS A 1 96 ? -11.270 -7.706 0.084 1.00 87.50 96 LYS A N 1
ATOM 764 C CA . LYS A 1 96 ? -11.123 -6.371 -0.512 1.00 87.50 96 LYS A CA 1
ATOM 765 C C . LYS A 1 96 ? -9.670 -5.968 -0.769 1.00 87.50 96 LYS A C 1
ATOM 767 O O . LYS A 1 96 ? -9.446 -4.883 -1.297 1.00 87.50 96 LYS A O 1
ATOM 772 N N . GLN A 1 97 ? -8.701 -6.813 -0.409 1.00 89.00 97 GLN A N 1
ATOM 773 C CA . GLN A 1 97 ? -7.269 -6.504 -0.476 1.00 89.00 97 GLN A CA 1
ATOM 774 C C . GLN A 1 97 ? -6.905 -5.213 0.287 1.00 89.00 97 GLN A C 1
ATOM 776 O O . GLN A 1 97 ? -6.064 -4.431 -0.146 1.00 89.00 97 GLN A O 1
ATOM 781 N N . TRP A 1 98 ? -7.559 -4.976 1.430 1.00 88.94 98 TRP A N 1
ATOM 782 C CA . TRP A 1 98 ? -7.308 -3.834 2.326 1.00 88.94 98 TRP A CA 1
ATOM 783 C C . TRP A 1 98 ? -6.318 -4.152 3.453 1.00 88.94 98 TRP A C 1
ATOM 785 O O . TRP A 1 98 ? -6.043 -3.302 4.296 1.00 88.94 98 TRP A O 1
ATOM 795 N N . THR A 1 99 ? -5.802 -5.378 3.485 1.00 87.94 99 THR A N 1
ATOM 796 C CA . THR A 1 99 ? -4.745 -5.826 4.396 1.00 87.94 99 THR A CA 1
ATOM 797 C C . THR A 1 99 ? -3.531 -6.294 3.590 1.00 87.94 99 THR A C 1
ATOM 799 O O . THR A 1 99 ? -3.651 -6.677 2.426 1.00 87.94 99 THR A O 1
ATOM 802 N N . ASP A 1 100 ? -2.366 -6.280 4.226 1.00 90.81 100 ASP A N 1
ATOM 803 C CA . ASP A 1 100 ? -1.099 -6.830 3.736 1.00 90.81 100 ASP A CA 1
ATOM 804 C C . ASP A 1 100 ? -0.999 -8.362 3.898 1.00 90.81 100 ASP A C 1
ATOM 806 O O . ASP A 1 100 ? 0.018 -8.966 3.559 1.00 90.81 100 ASP A O 1
ATOM 810 N N . GLY A 1 101 ? -2.062 -8.998 4.400 1.00 88.75 101 GLY A N 1
ATOM 811 C CA . GLY A 1 101 ? -2.121 -10.431 4.682 1.00 88.75 101 GLY A CA 1
ATOM 812 C C . GLY A 1 101 ? -1.786 -10.782 6.132 1.00 88.75 101 GLY A C 1
ATOM 813 O O . GLY A 1 101 ? -1.898 -11.951 6.506 1.00 88.75 101 GLY A O 1
ATOM 814 N N . LEU A 1 102 ? -1.423 -9.801 6.964 1.00 92.31 102 LEU A N 1
ATOM 815 C CA . LEU A 1 102 ? -1.286 -9.997 8.401 1.00 92.31 102 LEU A CA 1
ATOM 816 C C . LEU A 1 102 ? -2.652 -9.919 9.105 1.00 92.31 102 LEU A C 1
ATOM 818 O O . LEU A 1 102 ? -3.572 -9.242 8.630 1.00 92.31 102 LEU A O 1
ATOM 822 N N . PRO A 1 103 ? -2.803 -10.591 10.263 1.00 89.12 103 PRO A N 1
ATOM 823 C CA . PRO A 1 103 ? -4.010 -10.478 11.068 1.00 89.12 103 PRO A CA 1
ATOM 824 C C . PRO A 1 103 ? -4.235 -9.045 11.555 1.00 89.12 103 PRO A C 1
ATOM 826 O O . PRO A 1 103 ? -3.366 -8.432 12.176 1.00 89.12 103 PRO A O 1
ATOM 829 N N . ILE A 1 104 ? -5.447 -8.538 11.352 1.00 88.88 104 ILE A N 1
ATOM 830 C CA . ILE A 1 104 ? -5.899 -7.261 11.903 1.00 88.88 104 ILE A CA 1
ATOM 831 C C . ILE A 1 104 ? -6.072 -7.405 13.417 1.00 88.88 104 ILE A C 1
ATOM 833 O O . ILE A 1 104 ? -6.810 -8.272 13.887 1.00 88.88 104 ILE A O 1
ATOM 837 N N . VAL A 1 105 ? -5.412 -6.534 14.182 1.00 88.31 105 VAL A N 1
ATOM 838 C CA . VAL A 1 105 ? -5.553 -6.453 15.640 1.00 88.31 105 VAL A CA 1
ATOM 839 C C . VAL A 1 105 ? -6.376 -5.221 15.987 1.00 88.31 105 VAL A C 1
ATOM 841 O O . VAL A 1 105 ? -5.937 -4.087 15.801 1.00 88.31 105 VAL A O 1
ATOM 844 N N . VAL A 1 106 ? -7.577 -5.447 16.510 1.00 85.88 106 VAL A N 1
ATOM 845 C CA . VAL A 1 106 ? -8.510 -4.373 16.865 1.00 85.88 106 VAL A CA 1
ATOM 846 C C . VAL A 1 106 ? -7.992 -3.635 18.105 1.00 85.88 106 VAL A C 1
ATOM 848 O O . VAL A 1 106 ? -7.632 -4.283 19.095 1.00 85.88 106 VAL A O 1
ATOM 851 N N . PRO A 1 107 ? -7.929 -2.291 18.100 1.00 87.00 107 PRO A N 1
ATOM 852 C CA . PRO A 1 107 ? -7.543 -1.544 19.287 1.00 87.00 107 PRO A CA 1
ATOM 853 C C . PRO A 1 107 ? -8.628 -1.647 20.368 1.00 87.00 107 PRO A C 1
ATOM 855 O O . PRO A 1 107 ? -9.821 -1.651 20.079 1.00 87.00 1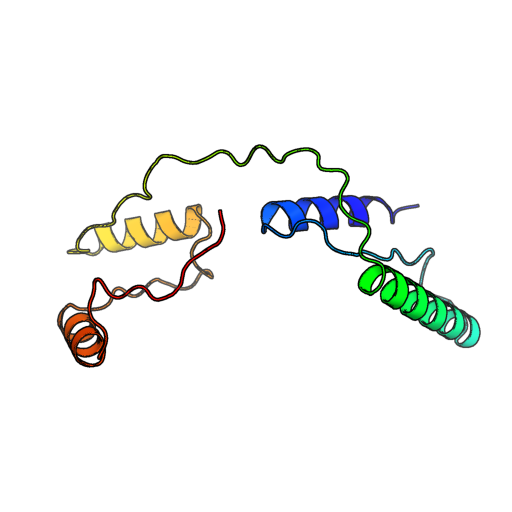07 PRO A O 1
ATOM 858 N N . THR A 1 108 ? -8.214 -1.690 21.634 1.00 88.38 108 THR A N 1
ATOM 859 C CA . THR A 1 108 ? -9.145 -1.615 22.767 1.00 88.38 108 THR A CA 1
ATOM 860 C C . THR A 1 108 ? -9.601 -0.179 22.999 1.00 88.38 108 THR A C 1
ATOM 862 O O . THR A 1 108 ? -8.873 0.764 22.682 1.00 88.38 108 THR A O 1
ATOM 865 N N . GLU A 1 109 ? -10.755 0.004 23.644 1.00 87.69 109 GLU A N 1
ATOM 866 C CA . GLU A 1 109 ? -11.261 1.336 24.001 1.00 87.69 109 GLU A CA 1
ATOM 867 C C . GLU A 1 109 ? -10.226 2.161 24.774 1.00 87.69 109 GLU A C 1
ATOM 869 O O . GLU A 1 109 ? -9.984 3.314 24.437 1.00 87.69 109 GLU A O 1
ATOM 874 N N . ALA A 1 110 ? -9.533 1.557 25.745 1.00 91.88 110 ALA A N 1
ATOM 875 C CA . ALA A 1 110 ? -8.492 2.239 26.513 1.00 91.88 110 ALA A CA 1
ATOM 876 C C . ALA A 1 110 ? -7.345 2.770 25.630 1.00 91.88 110 ALA A C 1
ATOM 878 O O . ALA A 1 110 ? -6.869 3.885 25.841 1.00 91.88 110 ALA A O 1
ATOM 879 N N . ARG A 1 111 ? -6.916 2.004 24.613 1.00 91.44 111 ARG A N 1
ATOM 880 C CA . ARG A 1 111 ? -5.882 2.446 23.660 1.00 91.44 111 ARG A CA 1
ATOM 881 C C . ARG A 1 111 ? -6.396 3.559 22.752 1.00 91.44 111 ARG A C 1
ATOM 883 O O . ARG A 1 111 ? -5.655 4.499 22.481 1.00 91.44 111 ARG A O 1
ATOM 890 N N . VAL A 1 112 ? -7.658 3.479 22.326 1.00 90.25 112 VAL A N 1
ATOM 891 C CA . VAL A 1 112 ? -8.300 4.534 21.530 1.00 90.25 112 VAL A CA 1
ATOM 892 C C . VAL A 1 112 ? -8.396 5.828 22.335 1.00 90.25 112 VAL A C 1
ATOM 894 O O . VAL A 1 112 ? -8.002 6.875 21.835 1.00 90.25 112 VAL A O 1
ATOM 897 N N . GLN A 1 113 ? -8.834 5.773 23.595 1.00 91.31 113 GLN A N 1
ATOM 898 C CA . GLN A 1 113 ? -8.913 6.959 24.454 1.00 91.31 113 GLN A CA 1
ATOM 899 C C . GLN A 1 113 ? -7.534 7.585 24.699 1.00 91.31 113 GLN A C 1
ATOM 901 O O . GLN A 1 113 ? -7.387 8.801 24.596 1.00 91.31 113 GLN A O 1
ATOM 906 N N . ALA A 1 114 ? -6.505 6.767 24.946 1.00 93.44 114 ALA A N 1
ATOM 907 C CA . ALA A 1 114 ? -5.134 7.254 25.086 1.00 93.44 114 ALA A CA 1
ATOM 908 C C . ALA A 1 114 ? -4.625 7.940 23.805 1.00 93.44 114 ALA A C 1
ATOM 910 O O . ALA A 1 114 ? -4.017 9.006 23.878 1.00 93.44 114 ALA A O 1
ATOM 911 N N . MET A 1 115 ? -4.914 7.365 22.632 1.00 91.56 115 MET A N 1
ATOM 912 C CA . MET A 1 115 ? -4.588 7.967 21.337 1.00 91.56 115 MET A CA 1
ATOM 913 C C . MET A 1 115 ? -5.306 9.309 21.151 1.00 91.56 115 MET A C 1
ATOM 915 O O . MET A 1 115 ? -4.664 10.296 20.806 1.00 91.56 115 MET A O 1
ATOM 919 N N . MET A 1 116 ? -6.614 9.365 21.421 1.00 89.88 116 MET A N 1
ATOM 920 C CA . MET A 1 116 ? -7.413 10.587 21.281 1.00 89.88 116 MET A CA 1
ATOM 921 C C . MET A 1 116 ? -6.956 11.693 22.239 1.00 89.88 116 MET A C 1
ATOM 923 O O . MET A 1 116 ? -6.918 12.852 21.842 1.00 89.88 116 MET A O 1
ATOM 927 N N . GLY A 1 117 ? -6.542 11.351 23.463 1.00 89.94 117 GLY A N 1
ATOM 928 C CA . GLY A 1 117 ? -5.994 12.316 24.421 1.00 89.94 117 GLY A CA 1
ATOM 929 C C . GLY A 1 117 ? -4.656 12.937 23.996 1.00 89.94 117 GLY A C 1
ATOM 930 O O . GLY A 1 117 ? -4.322 14.030 24.445 1.00 89.94 117 GLY A O 1
ATOM 931 N N . ALA A 1 118 ? -3.900 12.275 23.115 1.00 90.81 118 ALA A N 1
ATOM 932 C CA . ALA A 1 11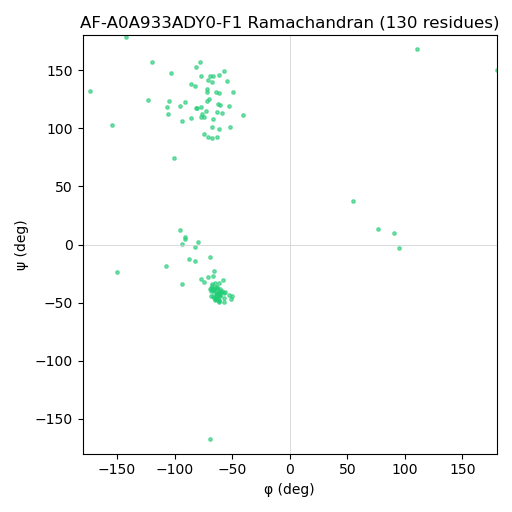8 ? -2.666 12.819 22.547 1.00 90.81 118 ALA A CA 1
ATOM 933 C C . ALA A 1 118 ? -2.915 13.775 21.362 1.00 90.81 118 ALA A C 1
ATOM 935 O O . ALA A 1 118 ? -2.005 14.502 20.955 1.00 90.81 118 ALA A O 1
ATOM 936 N N . VAL A 1 119 ? -4.128 13.792 20.798 1.00 88.31 119 VAL A N 1
ATOM 937 C CA . VAL A 1 119 ? -4.488 14.656 19.667 1.00 88.31 119 VAL A CA 1
ATOM 938 C C . VAL A 1 119 ? -4.818 16.059 20.177 1.00 88.31 119 VAL A C 1
ATOM 940 O O . VAL A 1 119 ? -5.783 16.262 20.902 1.00 88.31 119 VAL A O 1
ATOM 943 N N . GLN A 1 120 ? -4.033 17.053 19.756 1.00 87.44 120 GLN A N 1
ATO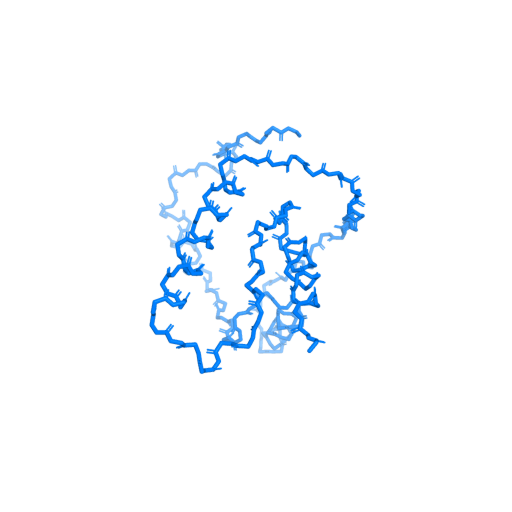M 944 C CA . GLN A 1 120 ? -4.213 18.465 20.146 1.00 87.44 120 GLN A CA 1
ATOM 945 C C . GLN A 1 120 ? -5.121 19.258 19.188 1.00 87.44 120 GLN A C 1
ATOM 947 O O . GLN A 1 120 ? -5.230 20.477 19.295 1.00 87.44 120 GLN A O 1
ATOM 952 N N . ARG A 1 121 ? -5.741 18.578 18.220 1.00 86.06 121 ARG A N 1
ATOM 953 C CA . ARG A 1 121 ? -6.544 19.178 17.147 1.00 86.06 121 ARG A CA 1
ATOM 954 C C . ARG A 1 121 ? -8.030 19.015 17.419 1.00 86.06 121 ARG A C 1
ATOM 956 O O . ARG A 1 121 ? -8.451 18.012 17.997 1.00 86.06 121 ARG A O 1
ATOM 963 N N . GLN A 1 122 ? -8.831 19.982 16.981 1.00 87.31 122 GLN A N 1
ATOM 964 C CA . GLN A 1 122 ? -10.284 19.871 17.106 1.00 87.31 122 GLN A CA 1
ATOM 965 C C . GLN A 1 122 ? -10.844 18.930 16.026 1.00 87.31 122 GLN A C 1
ATOM 967 O O . GLN A 1 122 ? -10.365 18.958 14.894 1.00 87.31 122 GLN A O 1
ATOM 972 N N . PRO A 1 123 ? -11.894 18.137 16.312 1.00 86.44 123 PRO A N 1
ATOM 973 C CA . PRO A 1 123 ? -12.476 17.226 15.320 1.00 86.44 123 PRO A CA 1
ATOM 974 C C . PRO A 1 123 ? -12.973 17.913 14.040 1.00 86.44 123 PRO A C 1
ATOM 976 O O . PRO A 1 123 ? -12.963 17.309 12.973 1.00 86.44 123 PRO A O 1
ATOM 979 N N . SER A 1 124 ? -13.414 19.169 14.142 1.00 90.75 124 SER A N 1
ATOM 980 C CA . SER A 1 124 ? -13.909 19.981 13.022 1.00 90.75 124 SER A CA 1
ATOM 981 C C . SER A 1 124 ? -12.822 20.812 12.333 1.00 90.75 124 SER A C 1
ATOM 983 O O . SER A 1 124 ? -13.131 21.646 11.484 1.00 90.75 124 SER A O 1
ATOM 985 N N . GLU A 1 125 ? -11.560 20.654 12.723 1.00 91.81 125 GLU A N 1
ATOM 986 C CA . GLU A 1 125 ? -10.455 21.428 12.174 1.00 91.81 125 GLU A CA 1
ATOM 987 C C . GLU A 1 125 ? -10.141 20.988 10.736 1.00 91.81 125 GLU A C 1
ATOM 989 O O . GLU A 1 125 ? -9.855 19.820 10.468 1.00 91.81 125 GLU A O 1
ATOM 994 N N . VAL A 1 126 ? -10.177 21.930 9.791 1.00 90.12 126 VAL A N 1
ATOM 995 C CA . VAL A 1 126 ? -9.863 21.654 8.384 1.00 90.12 126 VAL A CA 1
ATOM 996 C C . VAL A 1 126 ? -8.358 21.433 8.235 1.00 90.12 126 VAL A C 1
ATOM 998 O O . VAL A 1 126 ? -7.560 22.345 8.438 1.00 90.12 126 VAL A O 1
ATOM 1001 N N . VAL A 1 127 ? -7.962 20.214 7.860 1.00 90.38 127 VAL A N 1
ATOM 1002 C CA . VAL A 1 127 ? -6.545 19.835 7.711 1.00 90.38 127 VAL A CA 1
ATOM 1003 C C . VAL A 1 127 ? -5.969 20.135 6.323 1.00 90.38 127 VAL A C 1
ATOM 1005 O O . VAL A 1 127 ? -4.755 20.103 6.148 1.00 90.38 127 VAL A O 1
ATOM 1008 N N . GLY A 1 128 ? -6.829 20.440 5.351 1.00 88.88 128 GLY A N 1
ATOM 1009 C CA . GLY A 1 128 ? -6.460 20.794 3.985 1.00 88.88 128 GLY A CA 1
ATOM 1010 C C . GLY A 1 128 ? -7.695 21.078 3.132 1.00 88.88 128 GLY A C 1
ATOM 1011 O O . GLY A 1 128 ? -8.763 20.517 3.373 1.00 88.88 128 GLY A O 1
ATOM 1012 N N . LEU A 1 129 ? -7.545 21.959 2.144 1.00 86.81 129 LEU A N 1
ATOM 1013 C CA . LEU A 1 129 ? -8.557 22.244 1.127 1.00 86.81 129 LEU A CA 1
ATOM 1014 C C . LEU A 1 129 ? -8.084 21.615 -0.186 1.00 86.81 129 LEU A C 1
ATOM 1016 O O . LEU A 1 129 ? -7.016 21.977 -0.678 1.00 86.81 129 LEU A O 1
ATOM 1020 N N . LEU A 1 130 ? -8.845 20.664 -0.733 1.00 78.12 130 LEU A N 1
ATOM 1021 C CA . LEU A 1 130 ? -8.583 20.137 -2.073 1.00 78.12 130 LEU A CA 1
ATOM 1022 C C . LEU A 1 130 ? -9.254 21.026 -3.121 1.00 78.12 130 LEU A C 1
ATOM 1024 O O . LEU A 1 130 ? -10.392 21.459 -2.941 1.00 78.12 130 LEU A O 1
ATOM 1028 N N . ALA A 1 131 ? -8.537 21.278 -4.216 1.00 62.25 131 ALA A N 1
ATOM 1029 C CA . ALA A 1 131 ? -9.135 21.852 -5.412 1.00 62.25 131 ALA A CA 1
ATOM 1030 C C . ALA A 1 131 ? -10.125 20.842 -6.036 1.00 62.25 131 ALA A C 1
ATOM 1032 O O . ALA A 1 131 ? -9.875 19.638 -5.926 1.00 62.25 131 ALA A O 1
ATOM 1033 N N . PRO A 1 132 ? -11.235 21.321 -6.629 1.00 66.44 132 PRO A N 1
ATOM 1034 C CA . PRO A 1 132 ? -12.255 20.473 -7.245 1.00 66.44 132 PRO A CA 1
ATOM 1035 C C . PRO A 1 132 ? -11.746 19.708 -8.471 1.00 66.44 132 PRO A C 1
ATOM 1037 O O . PRO A 1 132 ? -10.818 20.210 -9.149 1.00 66.44 132 PRO A O 1
#

Mean predicted aligned error: 16.84 Å

Secondary structure (DSSP, 8-state):
---HHHHHHHHHHHHHTT-S-----PPPS--TT--HHHHHHHHHHHHHHHHHHHHS---------------SPPP------SHHHHHHHHHHHHHTT-S-SSPP-PPPHHHHHHHHHH--S-TT--------

Sequence (132 aa):
MVTETFREQAYTISRNVGVARQQVVVLPGDFPYWPEEQARAYAQWAVEELTQALTQMKPPVEKKAVVEETTELPPRVGLISNIEDLDRVQALFAQKQWTDGLPIVVPTEARVQAMMGAVQRQPSEVVGLLAP

Solvent-accessible surface area (backbone atoms only — not comparable to full-atom values): 8959 Å² total; per-residue (Å²): 145,84,66,68,68,59,59,55,49,51,46,54,52,24,51,76,74,74,38,94,63,69,84,80,80,83,81,86,76,76,74,82,86,61,54,69,69,57,49,52,53,52,51,52,51,51,51,51,52,47,50,46,51,72,70,56,73,73,78,77,85,79,72,82,74,83,72,80,78,72,81,67,74,73,82,79,79,70,87,75,85,53,69,70,52,46,53,53,50,51,51,52,33,55,75,68,63,76,50,94,78,66,86,81,77,82,79,50,70,71,56,50,52,54,54,55,71,71,54,92,69,62,93,85,59,81,89,74,84,79,81,132

Foldseek 3Di:
DDFVVVLVVQQVVCVVVPHQGDQDDTQDDDPPPDDPVRVVVSVVVSVVSVVCCVPVPDDDPDPDDPPVPPPDDPPPLPPQDDVVSQVVVQVVCVVVVVDPNDRDDDDDPVVVVVVVVVDPDDPPDDPDDDDD